Protein AF-A0A352AZD4-F1 (afdb_monomer)

Radius of gyration: 12.15 Å; Cα contacts (8 Å, |Δi|>4): 64; chains: 1; bounding box: 28×24×30 Å

Solvent-accessible surface area (backbone atoms only — not comparable to full-atom values): 4504 Å² total; per-residue (Å²): 125,92,86,67,78,58,64,52,64,78,66,67,52,87,63,67,64,45,78,52,93,86,32,27,42,48,35,70,47,94,92,38,77,49,84,60,70,74,73,79,50,63,88,94,63,88,76,85,79,47,71,73,58,49,51,50,53,52,49,43,59,68,72,36,37,63,85,123

Structure (mmCIF, N/CA/C/O backbone):
data_AF-A0A352AZD4-F1
#
_entry.id   AF-A0A352AZD4-F1
#
loop_
_atom_site.group_PDB
_atom_site.id
_atom_site.type_symbol
_atom_site.label_atom_id
_atom_site.label_alt_id
_atom_site.label_comp_id
_atom_site.label_asym_id
_atom_site.label_entity_id
_atom_site.label_seq_id
_atom_site.pdbx_PDB_ins_code
_ato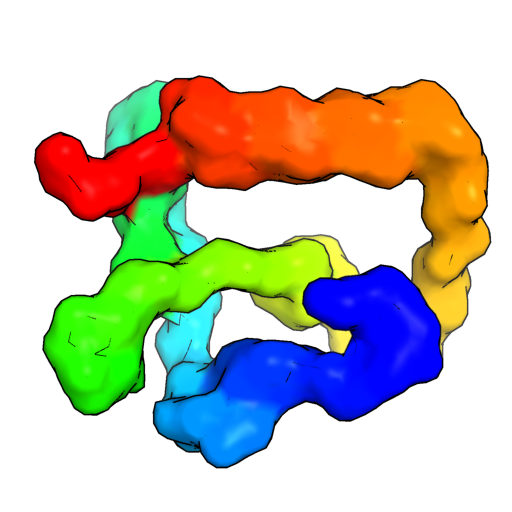m_site.Cartn_x
_atom_site.Cartn_y
_atom_site.Cartn_z
_atom_site.occupancy
_atom_site.B_iso_or_equiv
_atom_site.auth_seq_id
_atom_site.auth_comp_id
_atom_site.auth_asym_id
_atom_site.auth_atom_id
_atom_site.pdbx_PDB_model_num
ATOM 1 N N . ASP A 1 1 ? 2.999 -5.961 -4.531 1.00 64.38 1 ASP A N 1
ATOM 2 C CA . ASP A 1 1 ? 4.022 -6.314 -5.532 1.00 64.38 1 ASP A CA 1
ATOM 3 C C . ASP A 1 1 ? 4.426 -5.044 -6.277 1.00 64.38 1 ASP A C 1
ATOM 5 O O . ASP A 1 1 ? 3.595 -4.149 -6.396 1.00 64.38 1 ASP A O 1
ATOM 9 N N . ILE A 1 2 ? 5.690 -4.939 -6.680 1.00 68.00 2 ILE A N 1
ATOM 10 C CA . ILE A 1 2 ? 6.267 -3.796 -7.405 1.00 68.00 2 ILE A CA 1
ATOM 11 C C . ILE A 1 2 ? 6.494 -4.152 -8.884 1.00 68.00 2 ILE A C 1
ATOM 13 O O . ILE A 1 2 ? 6.452 -3.260 -9.727 1.00 68.00 2 ILE A O 1
ATOM 17 N N . PHE A 1 3 ? 6.715 -5.434 -9.209 1.00 66.94 3 PHE A N 1
ATOM 18 C CA . PHE A 1 3 ? 7.151 -5.866 -10.545 1.00 66.94 3 PHE A CA 1
ATOM 19 C C . PHE A 1 3 ? 6.207 -6.860 -11.242 1.00 66.94 3 PHE A C 1
ATOM 21 O O . PHE A 1 3 ? 6.369 -7.086 -12.439 1.00 66.94 3 PHE A O 1
ATOM 28 N N . GLY A 1 4 ? 5.248 -7.461 -10.535 1.00 71.25 4 GLY A N 1
ATOM 29 C CA . GLY A 1 4 ? 4.301 -8.432 -11.095 1.00 71.25 4 GLY A CA 1
ATOM 30 C C . GLY A 1 4 ? 2.852 -7.942 -11.180 1.00 71.25 4 GLY A C 1
ATOM 31 O O . GLY A 1 4 ? 2.569 -6.743 -11.218 1.00 71.25 4 GLY A O 1
ATOM 32 N N . TYR A 1 5 ? 1.920 -8.897 -11.263 1.00 75.06 5 TYR A N 1
ATOM 33 C CA . TYR A 1 5 ? 0.490 -8.633 -11.440 1.00 75.06 5 TYR A CA 1
ATOM 34 C C . TYR A 1 5 ? -0.101 -7.838 -10.268 1.00 75.06 5 TYR A C 1
ATOM 36 O O . TYR A 1 5 ? 0.219 -8.057 -9.098 1.00 75.06 5 TYR A O 1
ATOM 44 N N . SER A 1 6 ? -1.008 -6.916 -10.588 1.00 82.06 6 SER A N 1
ATOM 45 C CA . SER A 1 6 ? -1.647 -6.058 -9.593 1.00 82.06 6 SER A CA 1
ATOM 46 C C . SER A 1 6 ? -2.555 -6.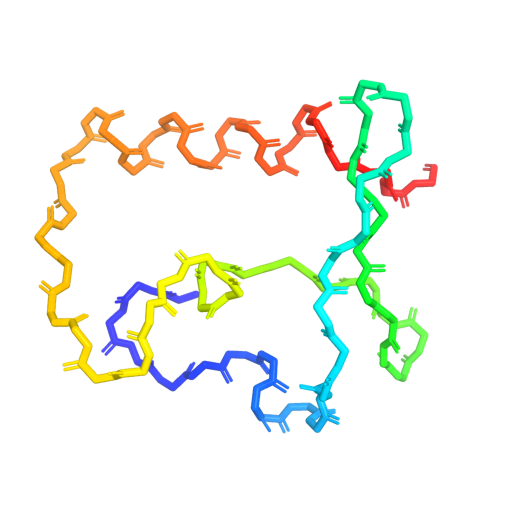884 -8.678 1.00 82.06 6 SER A C 1
ATOM 48 O O . SER A 1 6 ? -3.542 -7.455 -9.135 1.00 82.06 6 SER A O 1
ATOM 50 N N . VAL A 1 7 ? -2.256 -6.918 -7.373 1.00 88.88 7 VAL A N 1
ATOM 51 C CA . VAL A 1 7 ? -3.095 -7.599 -6.365 1.00 88.88 7 VAL A CA 1
ATOM 52 C C . VAL A 1 7 ? -4.571 -7.179 -6.462 1.00 88.88 7 VAL A C 1
ATOM 54 O O . VAL A 1 7 ? -5.400 -8.080 -6.541 1.00 88.88 7 VAL A O 1
ATOM 57 N N . PRO A 1 8 ? -4.926 -5.877 -6.550 1.00 89.88 8 PRO A N 1
ATOM 58 C CA . PRO A 1 8 ? -6.306 -5.445 -6.789 1.00 89.88 8 PRO A CA 1
ATOM 59 C C . PRO A 1 8 ? -6.987 -6.115 -7.986 1.00 89.88 8 PRO A C 1
ATOM 61 O O . PRO A 1 8 ? -8.141 -6.512 -7.877 1.00 89.88 8 PRO A O 1
ATOM 64 N N . GLN A 1 9 ? -6.277 -6.292 -9.106 1.00 88.12 9 GLN A N 1
ATOM 65 C CA . GLN A 1 9 ? -6.833 -6.968 -10.283 1.00 88.12 9 GLN A CA 1
ATOM 66 C C . GLN A 1 9 ? -7.058 -8.458 -10.025 1.00 88.12 9 GLN A C 1
ATOM 68 O O . GLN A 1 9 ? -8.097 -8.988 -10.409 1.00 88.12 9 GLN A O 1
ATOM 73 N N . LEU A 1 10 ? -6.119 -9.128 -9.350 1.00 90.12 10 LEU A N 1
ATOM 74 C CA . LEU A 1 10 ? -6.216 -10.563 -9.056 1.00 90.12 10 LEU A CA 1
ATOM 75 C C . LEU A 1 10 ? -7.429 -10.912 -8.186 1.00 90.12 10 LEU A C 1
ATOM 77 O O . LEU A 1 10 ? -8.001 -11.985 -8.343 1.00 90.12 10 LEU A O 1
ATOM 81 N N . ILE A 1 11 ? -7.825 -10.008 -7.291 1.00 91.12 11 ILE A N 1
ATOM 82 C CA . ILE A 1 11 ? -8.966 -10.195 -6.381 1.00 91.12 11 ILE A CA 1
ATOM 83 C C . ILE A 1 11 ? -10.239 -9.468 -6.850 1.00 91.12 11 ILE A C 1
ATOM 85 O O . ILE A 1 11 ? -11.206 -9.374 -6.100 1.00 91.12 11 ILE A O 1
ATOM 89 N N . GLY A 1 12 ? -10.241 -8.913 -8.067 1.00 90.06 12 GLY A N 1
ATOM 90 C CA . GLY A 1 12 ? -11.418 -8.269 -8.658 1.00 90.06 12 GLY A CA 1
ATOM 91 C C . GLY A 1 12 ? -11.840 -6.940 -8.016 1.00 90.06 12 GLY A C 1
ATOM 92 O O . GLY A 1 12 ? -13.013 -6.569 -8.091 1.00 90.06 12 GLY A O 1
ATOM 93 N N . VAL A 1 13 ? -10.918 -6.202 -7.389 1.00 92.44 13 VAL A N 1
ATOM 94 C CA . VAL A 1 13 ? -11.197 -4.862 -6.850 1.00 92.44 13 VAL A CA 1
ATOM 95 C C . VAL A 1 13 ? -11.233 -3.843 -7.987 1.00 92.44 13 VAL A C 1
ATOM 97 O O . VAL A 1 13 ? -10.208 -3.511 -8.575 1.00 92.44 13 VAL A O 1
ATOM 100 N N . ASN A 1 14 ? -12.422 -3.289 -8.230 1.00 86.56 14 ASN A N 1
ATOM 101 C CA . ASN A 1 14 ? -12.651 -2.204 -9.195 1.00 86.56 14 ASN A CA 1
ATOM 102 C C . ASN A 1 14 ? -12.801 -0.824 -8.532 1.00 86.56 14 ASN A C 1
ATOM 104 O O . ASN A 1 14 ? -13.063 0.170 -9.204 1.00 86.56 14 ASN A O 1
ATOM 108 N N . GLN A 1 15 ? -12.695 -0.765 -7.205 1.00 90.44 15 GLN A N 1
ATOM 109 C CA . GLN A 1 15 ? -12.842 0.462 -6.428 1.00 90.44 15 GLN A CA 1
ATOM 110 C C . GLN A 1 15 ? -11.464 1.027 -6.095 1.00 90.44 15 GLN A C 1
ATOM 112 O O . GLN A 1 15 ? -10.550 0.277 -5.757 1.00 90.44 15 GLN A O 1
ATOM 117 N N . SER A 1 16 ? -11.331 2.349 -6.150 1.00 91.94 16 SER A N 1
ATOM 118 C CA . SER A 1 16 ? -10.128 3.041 -5.692 1.00 91.94 16 SER A CA 1
ATOM 119 C C . SER A 1 16 ? -10.233 3.397 -4.204 1.00 91.94 16 SER A C 1
ATOM 121 O O . SER A 1 16 ? -11.341 3.587 -3.694 1.00 91.94 16 SER A O 1
ATOM 123 N N . PRO A 1 17 ? -9.099 3.537 -3.497 1.00 95.25 17 PRO A N 1
ATOM 124 C CA . PRO A 1 17 ? -9.080 4.036 -2.132 1.00 95.25 17 PRO A CA 1
ATOM 125 C C . PRO A 1 17 ? -9.721 5.417 -2.025 1.00 95.25 17 PRO A C 1
ATOM 127 O O . PRO A 1 17 ? -9.527 6.277 -2.887 1.00 95.25 17 PRO A O 1
ATOM 130 N N . THR A 1 18 ? -10.465 5.636 -0.945 1.00 95.69 18 THR A N 1
ATOM 131 C CA . THR A 1 18 ? -11.156 6.906 -0.690 1.00 95.69 18 THR A CA 1
ATOM 132 C C . THR A 1 18 ? -10.454 7.649 0.431 1.00 95.69 18 THR A C 1
ATOM 134 O O . THR A 1 18 ? -10.246 7.095 1.504 1.00 95.69 18 THR A O 1
ATOM 137 N N . LYS A 1 19 ? -10.088 8.912 0.214 1.00 94.06 19 LYS A N 1
ATOM 138 C CA . LYS A 1 19 ? -9.521 9.742 1.280 1.00 94.06 19 LYS A CA 1
ATOM 139 C C . LYS A 1 19 ? -10.635 10.240 2.205 1.00 94.06 19 LYS A C 1
ATOM 141 O O . LYS A 1 19 ? -11.591 10.844 1.724 1.00 94.06 19 LYS A O 1
ATOM 146 N N . VAL A 1 20 ? -10.485 10.016 3.508 1.00 93.88 20 VAL A N 1
ATOM 147 C CA . VAL A 1 20 ? -11.374 10.516 4.565 1.00 93.88 20 VAL A CA 1
ATOM 148 C C . VAL A 1 20 ? -10.507 11.175 5.632 1.00 93.88 20 VAL A C 1
ATOM 150 O O . VAL A 1 20 ? -9.668 10.529 6.256 1.00 93.88 20 VAL A O 1
ATOM 153 N N . ASP A 1 21 ? -10.680 12.485 5.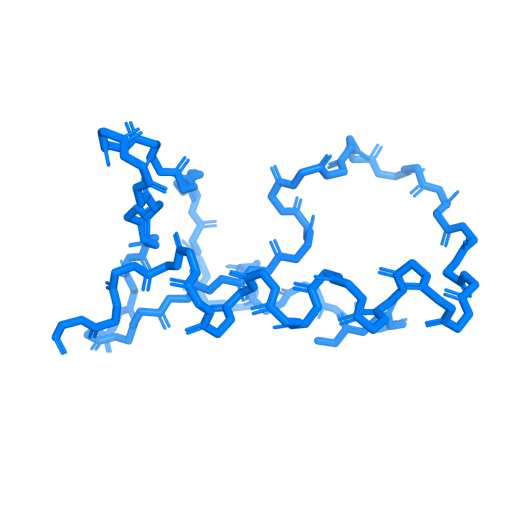801 1.00 91.25 21 ASP A N 1
ATOM 154 C CA . ASP A 1 21 ? -9.825 13.335 6.630 1.00 91.25 21 ASP A CA 1
ATOM 155 C C . ASP A 1 21 ? -8.333 13.198 6.268 1.00 91.25 21 ASP A C 1
ATOM 157 O O . ASP A 1 21 ? -7.909 13.547 5.158 1.00 91.25 21 ASP A O 1
ATOM 161 N N . GLN A 1 22 ? -7.526 12.706 7.209 1.00 92.62 22 GLN A N 1
ATOM 162 C CA . GLN A 1 22 ? -6.098 12.453 7.022 1.00 92.62 22 GLN A CA 1
ATOM 163 C C . GLN A 1 22 ? -5.787 11.012 6.617 1.00 92.62 22 GLN A C 1
ATOM 165 O O . GLN A 1 22 ? -4.653 10.732 6.243 1.00 92.62 22 GLN A O 1
ATOM 170 N N . LEU A 1 23 ? -6.778 10.121 6.653 1.00 95.81 23 LEU A N 1
ATOM 171 C CA . LEU A 1 23 ? -6.599 8.711 6.348 1.00 95.81 23 LEU A CA 1
ATOM 172 C C . LEU A 1 23 ? -7.172 8.349 4.982 1.00 95.81 23 LEU A C 1
ATOM 174 O O . LEU A 1 23 ? -7.959 9.063 4.357 1.00 95.81 23 LEU A O 1
ATOM 178 N N . MET A 1 24 ? -6.771 7.180 4.523 1.00 96.00 24 MET A N 1
ATOM 179 C CA . MET A 1 24 ? -7.258 6.556 3.317 1.00 96.00 24 MET A CA 1
ATOM 180 C C . MET A 1 24 ? -8.020 5.288 3.677 1.00 96.00 24 MET A C 1
ATOM 182 O O . MET A 1 24 ? -7.488 4.390 4.326 1.00 96.00 24 MET A O 1
ATOM 186 N N . LEU A 1 25 ? -9.273 5.206 3.250 1.00 96.88 25 LEU A N 1
ATOM 187 C CA . LEU A 1 25 ? -10.077 3.999 3.341 1.00 96.88 25 LEU A CA 1
ATOM 188 C C . LEU A 1 25 ? -9.690 3.064 2.188 1.00 96.88 25 LEU A C 1
ATOM 190 O O . LEU A 1 25 ? -9.899 3.427 1.023 1.00 96.88 25 LEU A O 1
ATOM 194 N N . PRO A 1 26 ? -9.112 1.886 2.480 1.00 96.88 26 PRO A N 1
ATOM 195 C CA . PRO A 1 26 ? -8.788 0.918 1.448 1.00 96.88 26 PRO A CA 1
ATOM 196 C C . PRO A 1 26 ? -10.069 0.213 0.969 1.00 96.88 26 PRO A C 1
ATOM 198 O O . PRO A 1 26 ? -10.963 -0.048 1.780 1.00 96.88 26 PRO A O 1
ATOM 201 N N . PRO A 1 27 ? -10.165 -0.146 -0.321 1.00 95.69 27 PRO A N 1
ATOM 202 C CA . PRO A 1 27 ? -11.186 -1.064 -0.802 1.00 95.69 27 PRO A CA 1
ATOM 203 C C . PRO A 1 27 ? -11.163 -2.389 -0.037 1.00 95.69 27 PRO A C 1
ATOM 205 O O . PRO A 1 27 ? -10.110 -2.839 0.428 1.00 95.69 27 PRO A O 1
ATOM 208 N N . ILE A 1 28 ? -12.327 -3.031 0.044 1.00 94.31 28 ILE A N 1
ATOM 209 C CA . ILE A 1 28 ? -12.494 -4.344 0.666 1.00 94.31 28 ILE A CA 1
ATOM 210 C C . ILE A 1 28 ? -12.962 -5.327 -0.402 1.00 94.31 28 ILE A C 1
ATOM 212 O O . ILE A 1 28 ? -13.946 -5.070 -1.097 1.00 94.31 28 ILE A O 1
ATOM 216 N N . ALA A 1 29 ? -12.276 -6.460 -0.513 1.00 93.94 29 ALA A N 1
ATOM 217 C CA . ALA A 1 29 ? -12.722 -7.600 -1.304 1.00 93.94 29 ALA A CA 1
ATOM 218 C C . ALA A 1 29 ? -12.520 -8.878 -0.501 1.00 93.94 29 ALA A C 1
ATOM 220 O O . ALA A 1 29 ? -11.466 -9.067 0.102 1.00 93.94 29 ALA A O 1
ATOM 221 N N . HIS A 1 30 ? -13.533 -9.747 -0.492 1.00 93.62 30 HIS A N 1
ATOM 222 C CA . HIS A 1 30 ? -13.511 -10.999 0.272 1.00 93.62 30 HIS A CA 1
ATOM 223 C C . HIS A 1 30 ? -13.136 -10.792 1.753 1.00 93.62 30 HIS A C 1
ATOM 225 O O . HIS A 1 30 ? -12.311 -11.522 2.287 1.00 93.62 30 HIS A O 1
ATOM 231 N N . ASP A 1 31 ? -13.690 -9.750 2.386 1.00 92.88 31 ASP A N 1
ATOM 232 C CA . ASP A 1 31 ? -13.389 -9.334 3.769 1.00 92.88 31 ASP A CA 1
ATOM 233 C C . ASP A 1 31 ? -11.921 -8.947 4.039 1.00 92.88 31 ASP A C 1
ATOM 235 O O . ASP A 1 31 ? -11.510 -8.761 5.185 1.00 92.88 31 ASP A O 1
ATOM 239 N N . VAL A 1 32 ? -11.127 -8.742 2.984 1.00 92.88 32 VAL A N 1
ATOM 240 C CA . VAL A 1 32 ? -9.737 -8.288 3.066 1.00 92.88 32 VAL A CA 1
ATOM 241 C C . VAL A 1 32 ? -9.637 -6.840 2.596 1.00 92.88 32 VAL A C 1
ATOM 243 O O . VAL A 1 32 ? -10.034 -6.498 1.481 1.00 92.88 32 VAL A O 1
ATOM 246 N N . LYS A 1 33 ? -9.072 -5.978 3.449 1.00 95.00 33 LYS A N 1
ATOM 247 C CA . LYS A 1 33 ? -8.681 -4.606 3.093 1.00 95.00 33 LYS A CA 1
ATOM 248 C C . LYS A 1 33 ? -7.450 -4.644 2.196 1.00 95.00 33 LYS A C 1
ATOM 250 O O . LYS A 1 33 ? -6.475 -5.318 2.527 1.00 95.00 33 LYS A O 1
ATOM 255 N N . VAL A 1 34 ? -7.459 -3.895 1.097 1.00 95.00 34 VAL A N 1
ATOM 256 C CA . VAL A 1 34 ? -6.356 -3.913 0.128 1.00 95.00 34 VAL A CA 1
ATOM 257 C C . VAL A 1 34 ? -5.909 -2.510 -0.236 1.00 95.00 34 VAL A C 1
ATOM 259 O O . VAL A 1 34 ? -6.701 -1.679 -0.662 1.00 95.00 34 VAL A O 1
ATOM 262 N N . ILE A 1 35 ? -4.602 -2.270 -0.135 1.00 94.81 35 ILE A N 1
ATOM 263 C CA . ILE A 1 35 ? -3.943 -1.089 -0.684 1.00 94.81 35 ILE A CA 1
ATOM 264 C C . ILE A 1 35 ? -2.864 -1.530 -1.669 1.00 94.81 35 ILE A C 1
ATOM 266 O O . ILE A 1 35 ? -2.184 -2.537 -1.477 1.00 94.81 35 ILE A O 1
ATOM 270 N N . SER A 1 36 ? -2.724 -0.787 -2.756 1.00 90.75 36 SER A N 1
ATOM 271 C CA . SER A 1 36 ? -1.736 -1.053 -3.792 1.00 90.75 36 SER A CA 1
ATOM 272 C C . SER A 1 36 ? -1.352 0.250 -4.453 1.00 90.75 36 SER A C 1
ATOM 274 O O . SER A 1 36 ? -2.186 1.137 -4.634 1.00 90.75 36 SER A O 1
ATOM 276 N N . ILE A 1 37 ? -0.104 0.344 -4.898 1.00 87.44 37 ILE A N 1
ATOM 277 C CA . ILE A 1 37 ? 0.304 1.500 -5.680 1.00 87.44 37 ILE A CA 1
ATOM 278 C C . ILE A 1 37 ? -0.411 1.577 -7.033 1.00 87.44 37 ILE A C 1
ATOM 280 O O . ILE A 1 37 ? -0.595 2.666 -7.567 1.00 87.44 37 ILE A O 1
ATOM 284 N N . GLY A 1 38 ? -0.891 0.446 -7.556 1.00 84.50 38 GLY A N 1
ATOM 285 C CA . GLY A 1 38 ? -1.668 0.417 -8.796 1.00 84.50 38 GLY A CA 1
ATOM 286 C C . GLY A 1 38 ? -2.894 1.337 -8.775 1.00 84.50 38 GLY A C 1
ATOM 287 O O . GLY A 1 38 ? -3.349 1.743 -9.831 1.00 84.50 38 GLY A O 1
ATOM 288 N N . PHE A 1 39 ? -3.386 1.736 -7.597 1.00 88.56 39 PHE A N 1
ATOM 289 C CA . PHE A 1 39 ? -4.471 2.711 -7.475 1.00 88.56 39 PHE A CA 1
ATOM 290 C C . PHE A 1 39 ? -4.065 4.166 -7.767 1.00 88.56 39 PHE A C 1
ATOM 292 O O . PHE A 1 39 ? -4.934 4.998 -8.019 1.00 88.56 39 PHE A O 1
ATOM 299 N N . PHE A 1 40 ? -2.771 4.494 -7.713 1.00 85.56 40 PHE A N 1
ATOM 300 C CA . PHE A 1 40 ? -2.252 5.867 -7.842 1.00 85.56 40 PHE A CA 1
ATOM 301 C C . PHE A 1 40 ? -1.428 6.090 -9.108 1.00 85.56 40 PHE A C 1
ATOM 303 O O . PHE A 1 40 ? -1.007 7.213 -9.389 1.00 85.56 40 PHE A O 1
ATOM 310 N N . VAL A 1 41 ? -1.175 5.029 -9.868 1.00 81.00 41 VAL A N 1
ATOM 311 C CA . VAL A 1 41 ? -0.436 5.087 -11.127 1.00 81.00 41 VAL A CA 1
ATOM 312 C C . VAL A 1 41 ? -1.444 4.977 -12.264 1.00 81.00 41 VAL A C 1
ATOM 314 O O . VAL A 1 41 ? -2.359 4.164 -12.206 1.00 81.00 41 VAL A O 1
ATOM 317 N N . LYS A 1 42 ? -1.300 5.805 -13.304 1.00 74.00 42 LYS A N 1
ATOM 318 C CA . LYS A 1 42 ? -2.126 5.665 -14.510 1.00 74.00 42 LYS A CA 1
ATOM 319 C C . LYS A 1 42 ? -1.761 4.372 -15.234 1.00 74.00 42 LYS A C 1
ATOM 321 O O . LYS A 1 42 ? -0.579 4.031 -15.311 1.00 74.00 42 LYS A O 1
ATOM 326 N N . ASP A 1 43 ? -2.766 3.703 -15.792 1.00 69.88 43 ASP A N 1
ATOM 327 C CA . ASP A 1 43 ? -2.587 2.437 -16.498 1.00 69.88 43 ASP A CA 1
ATOM 328 C C . ASP A 1 43 ? -1.428 2.498 -17.499 1.00 69.88 43 ASP A C 1
ATOM 330 O O . ASP A 1 43 ? -1.302 3.432 -18.296 1.00 69.88 43 ASP A O 1
ATOM 334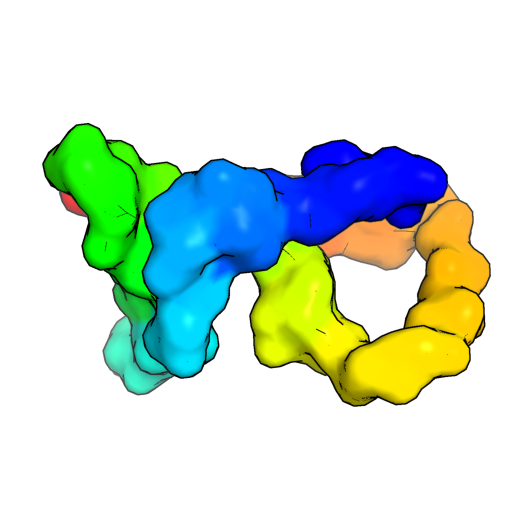 N N . ASN A 1 44 ? -0.579 1.470 -17.441 1.00 64.56 44 ASN A N 1
ATOM 335 C CA . ASN A 1 44 ? 0.548 1.249 -18.344 1.00 64.56 44 ASN A CA 1
ATOM 336 C C . ASN A 1 44 ? 1.672 2.311 -18.299 1.00 64.56 44 ASN A C 1
ATOM 338 O O . ASN A 1 44 ? 2.487 2.376 -19.221 1.00 64.56 44 ASN A O 1
ATOM 342 N N . GLN A 1 45 ? 1.760 3.133 -17.241 1.00 71.56 45 GLN A N 1
ATOM 343 C CA . GLN A 1 45 ? 2.939 3.978 -17.019 1.00 71.56 45 GLN A CA 1
ATOM 344 C C . GLN A 1 45 ? 4.043 3.214 -16.270 1.00 71.56 45 GLN A C 1
ATOM 346 O O . GLN A 1 45 ? 3.846 2.840 -15.111 1.00 71.56 45 GLN A O 1
ATOM 351 N N . PRO A 1 46 ? 5.230 3.017 -16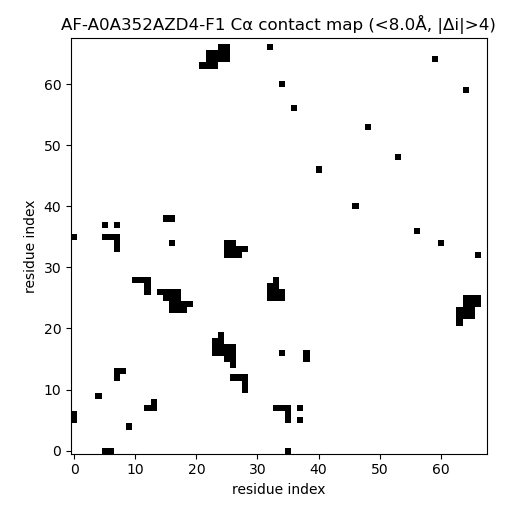.876 1.00 69.00 46 PRO A N 1
ATOM 352 C CA . PRO A 1 46 ? 6.37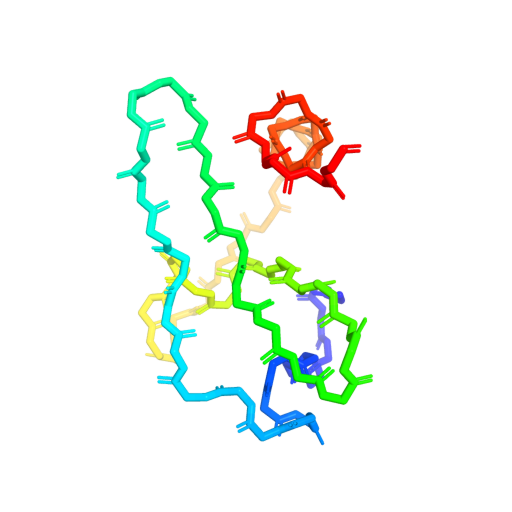0 2.468 -16.160 1.00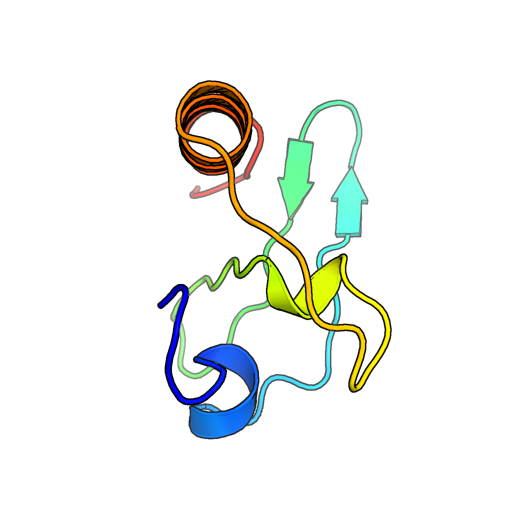 69.00 46 PRO A CA 1
ATOM 353 C C . PRO A 1 46 ? 6.848 3.480 -15.114 1.00 69.00 46 PRO A C 1
ATOM 355 O O . PRO A 1 46 ? 7.338 4.560 -15.445 1.00 69.00 46 PRO A O 1
ATOM 358 N N . VAL A 1 47 ? 6.714 3.124 -13.837 1.00 74.81 47 VAL A N 1
ATOM 359 C CA . VAL A 1 47 ? 7.215 3.935 -12.723 1.00 74.81 47 VAL A CA 1
ATOM 360 C C . VAL A 1 47 ? 8.558 3.382 -12.270 1.00 74.81 47 VAL A C 1
ATOM 362 O O . VAL A 1 47 ? 8.662 2.246 -11.813 1.00 74.81 47 VAL A O 1
ATOM 365 N N . ALA A 1 48 ? 9.603 4.200 -12.388 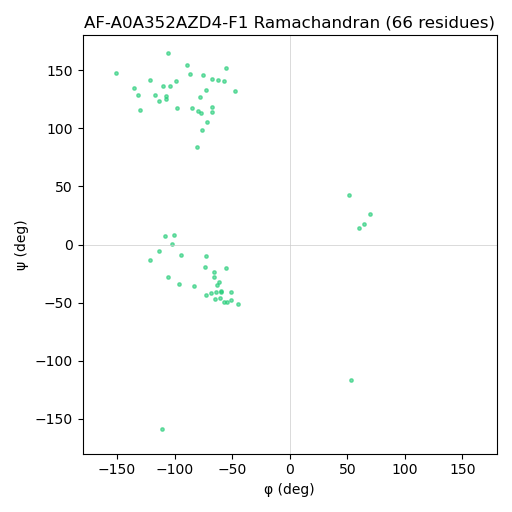1.00 80.94 48 ALA A N 1
ATOM 366 C CA . ALA A 1 48 ? 10.922 3.868 -11.867 1.00 80.94 48 ALA A CA 1
ATOM 367 C C . ALA A 1 48 ? 10.947 4.058 -10.343 1.00 80.94 48 ALA A C 1
ATOM 369 O O . ALA A 1 48 ? 11.126 5.168 -9.835 1.00 80.94 48 ALA A O 1
ATOM 370 N N . TRP A 1 49 ? 10.783 2.961 -9.608 1.00 80.00 49 TRP A N 1
ATOM 371 C CA . TRP A 1 49 ? 10.853 2.944 -8.150 1.00 80.00 49 TRP A CA 1
ATOM 372 C C . TRP A 1 49 ? 12.291 3.136 -7.673 1.00 80.00 49 TRP A C 1
ATOM 374 O O . TRP A 1 49 ? 13.114 2.226 -7.742 1.00 80.00 49 TRP A O 1
ATOM 384 N N . ARG A 1 50 ? 12.609 4.328 -7.160 1.00 87.75 50 ARG A N 1
ATOM 385 C CA . ARG A 1 50 ? 13.860 4.553 -6.418 1.00 87.75 50 ARG A CA 1
ATOM 386 C C . ARG A 1 50 ? 13.658 4.191 -4.947 1.00 87.75 50 ARG A C 1
ATOM 388 O O . ARG A 1 50 ? 12.585 4.445 -4.404 1.00 87.75 50 ARG A O 1
ATOM 395 N N . GLY A 1 51 ? 14.705 3.687 -4.289 1.00 89.19 51 GLY A N 1
ATOM 396 C CA . GLY A 1 51 ? 14.663 3.236 -2.887 1.00 89.19 51 GLY A CA 1
ATOM 397 C C . GLY A 1 51 ? 13.945 4.195 -1.922 1.00 89.19 51 GLY A C 1
ATOM 398 O O . GLY A 1 51 ? 13.004 3.766 -1.259 1.00 89.19 51 GLY A O 1
ATOM 399 N N . PRO A 1 52 ? 14.280 5.502 -1.899 1.00 92.69 52 PRO A N 1
ATOM 400 C CA . PRO A 1 52 ? 13.609 6.460 -1.016 1.00 92.69 52 PRO A CA 1
ATOM 401 C C . PRO A 1 52 ? 12.113 6.653 -1.303 1.00 92.69 52 PRO A C 1
ATOM 403 O O . PRO A 1 52 ? 11.333 6.873 -0.384 1.00 92.69 52 PRO A O 1
ATOM 406 N N . MET A 1 53 ? 11.699 6.582 -2.570 1.00 90.31 53 MET A N 1
ATOM 407 C CA . MET A 1 53 ? 10.292 6.728 -2.954 1.00 90.31 53 MET A CA 1
ATOM 408 C C . MET A 1 53 ? 9.488 5.494 -2.552 1.00 90.31 53 MET A C 1
ATOM 410 O O . MET A 1 53 ? 8.393 5.627 -2.013 1.00 90.31 53 MET A O 1
ATOM 414 N N . LEU A 1 54 ? 10.046 4.304 -2.789 1.00 89.12 54 LEU A N 1
ATOM 415 C CA . LEU A 1 54 ? 9.421 3.055 -2.375 1.00 89.12 54 LEU A CA 1
ATOM 416 C C . LEU A 1 54 ? 9.240 3.011 -0.856 1.00 89.12 54 LEU A C 1
ATOM 418 O O . LEU A 1 54 ? 8.158 2.685 -0.383 1.00 89.12 54 LEU A O 1
ATOM 422 N N . HIS A 1 55 ? 10.284 3.377 -0.110 1.00 91.88 55 HIS A N 1
ATOM 423 C CA . HIS A 1 55 ? 10.243 3.410 1.347 1.00 91.88 55 HIS A CA 1
ATOM 424 C C . HIS A 1 55 ? 9.115 4.312 1.858 1.00 91.88 55 HIS A C 1
ATOM 426 O O . HIS A 1 55 ? 8.268 3.844 2.610 1.00 91.88 55 HIS A O 1
ATOM 432 N N . ARG A 1 56 ? 9.025 5.546 1.344 1.00 92.06 56 ARG A N 1
ATOM 433 C CA . ARG A 1 56 ? 7.944 6.478 1.699 1.00 92.06 56 ARG A CA 1
ATOM 434 C C . ARG A 1 56 ? 6.556 5.940 1.367 1.00 92.06 56 ARG A C 1
ATOM 436 O O . ARG A 1 56 ? 5.638 6.119 2.151 1.00 92.06 56 ARG A O 1
ATOM 443 N N . ALA A 1 57 ? 6.387 5.291 0.213 1.00 91.12 57 ALA A N 1
ATOM 444 C CA . ALA A 1 57 ? 5.093 4.725 -0.167 1.00 91.12 57 ALA A CA 1
ATOM 445 C C . ALA A 1 57 ? 4.666 3.602 0.791 1.00 91.12 57 ALA A C 1
ATOM 447 O O . ALA A 1 57 ? 3.504 3.529 1.182 1.00 91.12 57 ALA A O 1
ATOM 448 N N . VAL A 1 58 ? 5.613 2.750 1.196 1.00 92.56 58 VAL A N 1
ATOM 449 C CA . VAL A 1 58 ? 5.363 1.694 2.185 1.00 92.56 58 VAL A CA 1
ATOM 450 C C . VAL A 1 58 ? 5.025 2.294 3.547 1.00 92.56 58 VAL A C 1
ATOM 452 O O . VAL A 1 58 ? 4.035 1.880 4.141 1.00 92.56 58 VAL A O 1
ATOM 455 N N . GLU A 1 59 ? 5.792 3.280 4.019 1.00 95.31 59 GLU A N 1
ATOM 456 C CA . GLU A 1 59 ? 5.491 3.998 5.266 1.00 95.31 59 GLU A CA 1
ATOM 457 C C . GLU A 1 59 ? 4.075 4.576 5.234 1.00 95.31 59 GLU A C 1
ATOM 459 O O . GLU A 1 59 ? 3.280 4.287 6.124 1.00 95.31 59 GLU A O 1
ATOM 464 N N . GLN A 1 60 ? 3.722 5.279 4.157 1.00 93.69 60 GLN A N 1
ATOM 465 C CA . GLN A 1 60 ? 2.404 5.880 3.984 1.00 93.69 60 GLN A CA 1
ATOM 466 C C . GLN A 1 60 ? 1.274 4.841 4.009 1.00 93.69 60 GLN A C 1
ATOM 468 O O . GLN A 1 60 ? 0.223 5.073 4.597 1.00 93.69 60 GLN A O 1
ATOM 473 N N . PHE A 1 61 ? 1.466 3.672 3.397 1.00 94.75 61 PHE A N 1
ATOM 474 C CA . PHE A 1 61 ? 0.466 2.602 3.447 1.00 94.75 61 PHE A CA 1
ATOM 475 C C . PHE A 1 61 ? 0.269 2.036 4.854 1.00 94.75 61 PHE A C 1
ATOM 477 O O . PHE A 1 61 ? -0.818 1.551 5.163 1.00 94.75 61 PHE A O 1
ATOM 484 N N . LEU A 1 62 ? 1.294 2.084 5.703 1.00 94.81 62 LEU A N 1
ATOM 485 C CA . LEU A 1 62 ? 1.210 1.618 7.084 1.00 94.81 62 LEU A CA 1
ATOM 486 C C . LEU A 1 62 ? 0.613 2.679 8.016 1.00 94.81 62 LEU A C 1
ATOM 488 O O . LEU A 1 62 ? -0.116 2.314 8.935 1.00 94.81 62 LEU A O 1
ATOM 492 N N . THR A 1 63 ? 0.906 3.962 7.793 1.00 96.25 63 THR A N 1
ATOM 493 C CA . THR A 1 63 ? 0.511 5.051 8.704 1.00 96.25 63 THR A CA 1
ATOM 494 C C . THR A 1 63 ? -0.778 5.759 8.303 1.00 96.25 63 THR A C 1
ATOM 496 O O . THR A 1 63 ? -1.543 6.161 9.176 1.00 96.25 63 THR A O 1
ATOM 499 N N . ASP A 1 64 ? -1.042 5.892 7.003 1.00 96.06 64 ASP A N 1
ATOM 500 C CA . ASP A 1 64 ? -2.084 6.788 6.484 1.00 96.06 64 ASP A CA 1
ATOM 501 C C . ASP A 1 64 ? -3.294 6.017 5.934 1.00 96.06 64 ASP A C 1
ATOM 503 O O . ASP A 1 64 ? -4.195 6.605 5.337 1.00 96.06 64 ASP A O 1
ATOM 507 N N . VAL A 1 65 ? -3.346 4.695 6.117 1.00 97.06 65 VAL A N 1
ATOM 508 C CA . VAL A 1 65 ? -4.465 3.844 5.687 1.00 97.06 65 VAL A CA 1
ATOM 509 C C . VAL A 1 65 ? -5.235 3.344 6.903 1.00 97.06 65 VAL A C 1
ATOM 511 O O . VAL A 1 65 ? -4.666 2.900 7.898 1.00 97.06 65 VAL A O 1
ATOM 514 N N . HIS A 1 66 ? -6.561 3.388 6.818 1.00 96.38 66 HIS A N 1
ATOM 515 C CA . HIS A 1 66 ? -7.442 2.955 7.892 1.00 96.38 66 HIS A CA 1
ATOM 516 C C . HIS A 1 66 ? -7.602 1.423 7.916 1.00 96.38 66 HIS A C 1
ATOM 518 O O . HIS A 1 66 ? -8.565 0.845 7.392 1.00 96.38 66 HIS A O 1
ATOM 524 N N . TRP A 1 67 ? -6.651 0.747 8.557 1.00 94.38 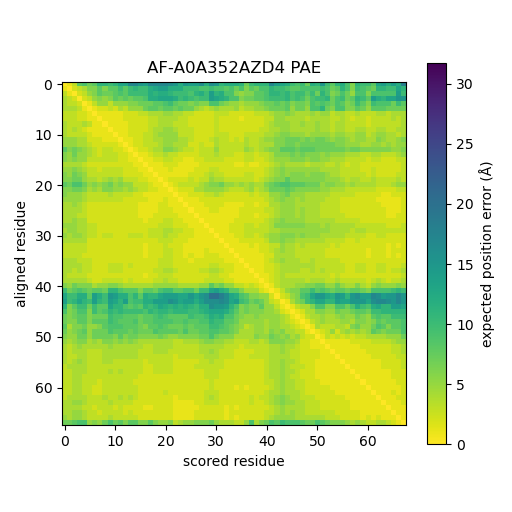67 TRP A N 1
ATOM 525 C CA . TRP A 1 67 ? -6.651 -0.714 8.702 1.00 94.38 67 TRP A CA 1
ATOM 526 C C . TRP A 1 67 ? -7.695 -1.258 9.682 1.00 94.38 67 TRP A C 1
ATOM 528 O O . TRP A 1 67 ? -8.058 -2.430 9.576 1.00 94.38 67 TRP A O 1
ATOM 538 N N . GLY A 1 68 ? -8.350 -0.384 10.451 1.00 85.62 68 GLY A N 1
ATOM 539 C CA . GLY A 1 68 ? -9.320 -0.750 11.487 1.00 85.62 68 GLY A CA 1
ATOM 540 C C . GLY A 1 68 ? -8.680 -0.604 12.849 1.00 85.62 68 GLY A C 1
ATOM 541 O O . GLY A 1 68 ? -7.704 -1.341 13.094 1.00 85.62 68 GLY A O 1
#

Nearest PDB structures (foldseek):
  5aup-assembly1_I  TM=7.805E-01  e=3.302E-02  Thermococcus kodakarensis KOD1
  7w5e-assembly1_C  TM=3.024E-01  e=6.227E+00  Streptomyces chartreusis

Sequence (68 aa):
DIFGYSVPQLIGVNQSPTKVDQLMLPPIAHDVKVISIGFFVKDNQPVAWRGPMLHRAVEQFLTDVHWG

pLDDT: mean 88.05, std 8.97, range [64.38, 97.06]

Mean predicted aligned error: 4.16 Å

Foldseek 3Di:
DLPDDDPCVVQVNPDAWDDDDQATEADDGPNDGDDDCVSVDPPPDDDDDDPVNVVVVVVCCVPRYDPD

Secondary structure (DSSP, 8-state):
--SS--HHHHTT--PPPEEETTEEE--EETTEE---GGGTSPTT------HHHHHHHHHHHHHSB---